Protein AF-A0A8W8KR48-F1 (afdb_monomer_lite)

Sequence (112 aa):
TRCVRQDNCNKPCYAFEQLVYIPYESKLIKPEMLTKSQVSWLKDYYKMVEKLVIPELNARNDTRAIKWLTDRTNTFFFGLKLIPLFQIRICIMFIIFIVCLYSLFLHVTSTS

Secondary structure (DSSP, 8-state):
------S---S----PPP-------GGG--GGGS-HHHHHHHHHHHHHHHHHHHHHHHHTT-HHHHHHHHHHHHHTTGGG----HHHHHHHHHHHHHHHHHHHHHHHHHH--

InterPro domains:
  IPR032416 Peptidase M24, C-terminal domain [PF16188] (13-74)
  IPR036005 Creatinase/aminopeptidase-like [G3DSA:3.90.230.10] (2-77)
  IPR050422 Xaa-Pro aminopeptidase P [PTHR43763] (9-75)

Foldseek 3Di:
DDPDPDPDDPDDDDDDDDDDQAFDALVPDDVVPDDPVRVVVSLVSLVVSCVPVVVVCVVVVVVVVNVVSVCRSPVNCPVPPPPPVVVVVVVVVVVVVVVVVVVVVVVVVVVD

Organism: Magallana gigas (NCBI:txid29159)

Structure (mmCIF, N/CA/C/O backbone):
data_AF-A0A8W8KR48-F1
#
_entry.id   AF-A0A8W8KR48-F1
#
loop_
_atom_site.group_PDB
_atom_site.id
_atom_site.type_symbol
_atom_site.label_atom_id
_atom_site.label_alt_id
_atom_site.label_comp_id
_atom_site.label_asym_id
_atom_site.label_entity_id
_atom_site.label_seq_id
_atom_site.pdbx_PDB_ins_code
_atom_site.Cartn_x
_atom_site.Cartn_y
_atom_site.Cartn_z
_atom_site.occupancy
_atom_site.B_iso_or_equiv
_atom_site.auth_seq_id
_atom_site.auth_comp_id
_atom_site.auth_asym_id
_atom_site.auth_atom_id
_atom_site.pdbx_PDB_model_num
ATOM 1 N N . THR A 1 1 ? 5.499 -10.049 -22.148 1.00 40.75 1 THR A N 1
ATOM 2 C CA . THR A 1 1 ? 5.355 -9.401 -23.470 1.00 40.75 1 THR A CA 1
ATOM 3 C C . THR A 1 1 ? 4.652 -8.071 -23.269 1.00 40.75 1 THR A C 1
ATOM 5 O O . THR A 1 1 ? 3.503 -8.080 -22.854 1.00 40.75 1 THR A O 1
ATOM 8 N N . ARG A 1 2 ? 5.347 -6.932 -23.401 1.00 43.00 2 ARG A N 1
ATOM 9 C CA . ARG A 1 2 ? 4.779 -5.589 -23.170 1.00 43.00 2 ARG A CA 1
ATOM 10 C C . ARG A 1 2 ? 4.523 -4.948 -24.533 1.00 43.00 2 ARG A C 1
ATOM 12 O O . ARG A 1 2 ? 5.479 -4.562 -25.194 1.00 43.00 2 ARG A O 1
ATOM 19 N N . CYS A 1 3 ? 3.261 -4.846 -24.947 1.00 52.69 3 CYS A N 1
ATOM 20 C CA . CYS A 1 3 ? 2.883 -3.984 -26.065 1.00 52.69 3 CYS A CA 1
ATOM 21 C C . CYS A 1 3 ? 3.022 -2.538 -25.586 1.00 52.69 3 CYS A C 1
ATOM 23 O O . CYS A 1 3 ? 2.177 -2.018 -24.860 1.00 52.69 3 CYS A O 1
ATOM 25 N N . VAL A 1 4 ? 4.156 -1.922 -25.907 1.00 57.72 4 VAL A N 1
ATOM 26 C CA . VAL A 1 4 ? 4.326 -0.476 -25.780 1.00 57.72 4 VAL A CA 1
ATOM 27 C C . VAL A 1 4 ? 3.361 0.145 -26.787 1.00 57.72 4 VAL A C 1
ATOM 29 O O . VAL A 1 4 ? 3.339 -0.291 -27.936 1.00 57.72 4 VAL A O 1
ATOM 32 N N . ARG A 1 5 ? 2.527 1.106 -26.356 1.00 55.78 5 ARG A N 1
ATOM 33 C CA . ARG A 1 5 ? 1.748 1.942 -27.282 1.00 55.78 5 ARG A CA 1
ATOM 34 C C . ARG A 1 5 ? 2.742 2.607 -28.224 1.00 55.78 5 ARG A C 1
ATOM 36 O O . ARG A 1 5 ? 3.407 3.565 -27.852 1.00 55.78 5 ARG A O 1
ATOM 43 N N . GLN A 1 6 ? 2.880 2.038 -29.400 1.00 51.56 6 GLN A N 1
ATOM 44 C CA . GLN A 1 6 ? 3.563 2.626 -30.526 1.00 51.56 6 GLN A CA 1
ATOM 45 C C . GLN A 1 6 ? 2.560 2.477 -31.658 1.00 51.56 6 GLN A C 1
ATOM 47 O O . GLN A 1 6 ? 1.981 1.399 -31.819 1.00 51.56 6 GLN A O 1
ATOM 52 N N . ASP A 1 7 ? 2.275 3.595 -32.318 1.00 54.22 7 ASP A N 1
ATOM 53 C CA . ASP A 1 7 ? 1.022 3.928 -33.009 1.00 54.22 7 ASP A CA 1
ATOM 54 C C . ASP A 1 7 ? 0.708 3.111 -34.278 1.00 54.22 7 ASP A C 1
ATOM 56 O O . ASP A 1 7 ? 0.189 3.640 -35.254 1.00 54.22 7 ASP A O 1
ATOM 60 N N . ASN A 1 8 ? 1.008 1.809 -34.302 1.00 61.41 8 ASN A N 1
ATOM 61 C CA . ASN A 1 8 ? 0.671 0.938 -35.423 1.00 61.41 8 ASN A CA 1
ATOM 62 C C . ASN A 1 8 ? 0.580 -0.557 -35.053 1.00 61.41 8 ASN A C 1
ATOM 64 O O . ASN A 1 8 ? 1.160 -1.424 -35.710 1.00 61.41 8 ASN A O 1
ATOM 68 N N . CYS A 1 9 ? -0.134 -0.896 -33.976 1.00 61.50 9 CYS A N 1
ATOM 69 C CA . CYS A 1 9 ? -0.461 -2.294 -33.680 1.00 61.50 9 CYS A CA 1
ATOM 70 C C . CYS A 1 9 ? -1.776 -2.688 -34.364 1.00 61.50 9 CYS A C 1
ATOM 72 O O . CYS A 1 9 ? -2.852 -2.498 -33.811 1.00 61.50 9 CYS A O 1
ATOM 74 N N . ASN A 1 10 ? -1.683 -3.304 -35.546 1.00 74.69 10 ASN A N 1
ATOM 75 C CA . ASN A 1 10 ? -2.831 -3.824 -36.307 1.00 74.69 10 ASN A CA 1
ATOM 76 C C . ASN A 1 10 ? -3.424 -5.130 -35.713 1.00 74.69 10 ASN A C 1
ATOM 78 O O . ASN A 1 10 ? -4.062 -5.917 -36.409 1.00 74.69 10 ASN A O 1
ATOM 82 N N . LYS A 1 11 ? -3.148 -5.412 -34.432 1.00 78.31 11 LYS A N 1
ATOM 83 C CA . LYS A 1 11 ? -3.582 -6.608 -33.697 1.00 78.31 11 LYS A CA 1
ATOM 84 C C . LYS A 1 11 ? -4.083 -6.199 -32.311 1.00 78.31 11 LYS A C 1
ATOM 86 O O . LYS A 1 11 ? -3.474 -5.316 -31.703 1.00 78.31 11 LYS A O 1
ATOM 91 N N . PRO A 1 12 ? -5.143 -6.842 -31.789 1.00 81.06 12 PRO A N 1
ATOM 92 C CA . PRO A 1 12 ? -5.641 -6.549 -30.454 1.00 81.06 12 PRO A CA 1
ATOM 93 C C . PRO A 1 12 ? -4.577 -6.874 -29.400 1.00 81.06 12 PRO A C 1
ATOM 95 O O . PRO A 1 12 ? -3.948 -7.934 -29.427 1.00 81.06 12 PRO A O 1
ATOM 98 N N . CYS A 1 13 ? -4.381 -5.945 -28.467 1.00 81.00 13 CYS A N 1
ATOM 99 C CA . CYS A 1 13 ? -3.516 -6.131 -27.309 1.00 81.00 13 CYS A CA 1
ATOM 100 C C . CYS A 1 13 ? -4.345 -6.655 -26.135 1.00 81.00 13 CYS A C 1
ATOM 102 O O . CYS A 1 13 ? -5.415 -6.124 -25.846 1.00 81.00 13 CYS A O 1
ATOM 104 N N . TYR A 1 14 ? -3.812 -7.645 -25.424 1.00 85.19 14 TYR A N 1
ATOM 105 C CA . TYR A 1 14 ? -4.423 -8.193 -24.217 1.00 85.19 14 TYR A CA 1
ATOM 106 C C . TYR A 1 14 ? -3.645 -7.750 -22.979 1.00 85.19 14 TYR A C 1
ATOM 108 O O . TYR A 1 14 ? -2.425 -7.567 -23.025 1.00 85.19 14 TYR A O 1
ATOM 116 N N . ALA A 1 15 ? -4.357 -7.595 -21.869 1.00 86.12 15 ALA A N 1
ATOM 117 C CA . ALA A 1 15 ? -3.789 -7.292 -20.565 1.00 86.12 15 ALA A CA 1
ATOM 118 C C . ALA A 1 15 ? -4.342 -8.266 -19.524 1.00 86.12 15 ALA A C 1
ATOM 120 O O . ALA A 1 15 ? -5.398 -8.865 -19.720 1.00 86.12 15 ALA A O 1
ATOM 121 N N . PHE A 1 16 ? -3.611 -8.422 -18.425 1.00 89.38 16 PHE A N 1
ATOM 122 C CA . PHE A 1 16 ? -4.085 -9.201 -17.292 1.00 89.38 16 PHE A CA 1
ATOM 123 C C . PHE A 1 16 ? -5.006 -8.350 -16.426 1.00 89.38 16 PHE A C 1
ATOM 125 O O . PHE A 1 16 ? -4.668 -7.216 -16.082 1.00 89.38 16 PHE A O 1
ATOM 132 N N . GLU A 1 17 ? -6.137 -8.934 -16.053 1.00 87.62 17 GLU A N 1
ATOM 133 C CA . GLU A 1 17 ? -6.993 -8.436 -14.987 1.00 87.62 17 GLU A CA 1
ATOM 134 C C . GLU A 1 17 ? -6.721 -9.237 -13.715 1.00 87.62 17 GLU A C 1
ATOM 136 O O . GLU A 1 17 ? -6.521 -10.454 -13.746 1.00 87.62 17 GLU A O 1
ATOM 141 N N . GLN A 1 18 ? -6.666 -8.537 -12.588 1.00 88.31 18 GLN A N 1
ATOM 142 C CA . GLN A 1 18 ? -6.381 -9.149 -11.304 1.00 88.31 18 GLN A CA 1
ATOM 143 C C . GLN A 1 18 ? -7.673 -9.591 -10.623 1.00 88.31 18 GLN A C 1
ATOM 145 O O . GLN A 1 18 ? -8.585 -8.793 -10.463 1.00 88.31 18 GLN A O 1
ATOM 150 N N . LEU A 1 19 ? -7.713 -10.847 -10.176 1.00 92.62 19 LEU A N 1
ATOM 151 C CA . LEU A 1 19 ? -8.869 -11.420 -9.475 1.00 92.62 19 LEU A CA 1
ATOM 152 C C . LEU A 1 19 ? -8.706 -11.431 -7.948 1.00 92.62 19 LEU A C 1
ATOM 154 O O . LEU A 1 19 ? -9.687 -11.511 -7.216 1.00 92.62 19 LEU A O 1
ATOM 158 N N . VAL A 1 20 ? -7.464 -11.382 -7.459 1.00 94.44 20 VAL A N 1
ATOM 159 C CA . VAL A 1 20 ? -7.142 -11.499 -6.030 1.00 94.44 20 VAL A CA 1
ATOM 160 C C . VAL A 1 20 ? -6.731 -10.141 -5.479 1.00 94.44 20 VAL A C 1
ATOM 162 O O . VAL A 1 20 ? -5.753 -9.557 -5.947 1.00 94.44 20 VAL A O 1
ATOM 165 N N . TYR A 1 21 ? -7.438 -9.677 -4.448 1.00 95.25 21 TYR A N 1
ATOM 166 C CA . TYR A 1 21 ? -7.221 -8.374 -3.818 1.00 95.25 21 TYR A CA 1
ATOM 167 C C . TYR A 1 21 ? -6.733 -8.525 -2.378 1.00 95.25 21 TYR A C 1
ATOM 169 O O . TYR A 1 21 ? -7.506 -8.470 -1.426 1.00 95.25 21 TYR A O 1
ATOM 177 N N . ILE A 1 22 ? -5.427 -8.737 -2.221 1.00 94.69 22 ILE A N 1
ATOM 178 C CA . ILE A 1 22 ? -4.752 -8.869 -0.921 1.00 94.69 22 ILE A CA 1
ATOM 179 C C . ILE A 1 22 ? -3.444 -8.065 -0.978 1.00 94.69 22 ILE A C 1
ATOM 181 O O . ILE A 1 22 ? -2.713 -8.176 -1.969 1.00 94.69 22 ILE A O 1
ATOM 185 N N . PRO A 1 23 ? -3.114 -7.242 0.033 1.00 94.50 23 PRO A N 1
ATOM 186 C CA . PRO A 1 23 ? -1.872 -6.477 0.021 1.00 94.50 23 PRO A CA 1
ATOM 187 C C . PRO A 1 23 ? -0.651 -7.404 0.084 1.00 94.50 23 PRO A C 1
ATOM 189 O O . PRO A 1 23 ? -0.683 -8.449 0.736 1.00 94.50 23 PRO A O 1
ATOM 192 N N . TYR A 1 24 ? 0.446 -7.004 -0.558 1.00 93.31 24 TYR A N 1
ATOM 193 C CA . TYR A 1 24 ? 1.719 -7.709 -0.427 1.00 93.31 24 TYR A CA 1
ATOM 194 C C . TYR A 1 24 ? 2.364 -7.401 0.931 1.00 93.31 24 TYR A C 1
ATOM 196 O O . TYR A 1 24 ? 2.147 -6.337 1.515 1.00 93.31 24 TYR A O 1
ATOM 204 N N . GLU A 1 25 ? 3.192 -8.318 1.433 1.00 91.19 25 GLU A N 1
ATOM 205 C CA . GLU A 1 25 ? 3.928 -8.107 2.682 1.00 91.19 25 GLU A CA 1
ATOM 206 C C . GLU A 1 25 ? 5.048 -7.079 2.466 1.00 91.19 25 GLU A C 1
ATOM 208 O O . GLU A 1 25 ? 6.068 -7.358 1.833 1.00 91.19 25 GLU A O 1
ATOM 213 N N . SER A 1 26 ? 4.851 -5.871 2.997 1.00 86.50 26 SER A N 1
ATOM 214 C CA . SER A 1 26 ? 5.713 -4.715 2.734 1.00 86.50 26 SER A CA 1
ATOM 215 C C . SER A 1 26 ? 7.158 -4.932 3.176 1.00 86.50 26 SER A C 1
ATOM 217 O O . SER A 1 26 ? 8.066 -4.392 2.554 1.00 86.50 26 SER A O 1
ATOM 219 N N . LYS A 1 27 ? 7.390 -5.747 4.215 1.00 86.06 27 LYS A N 1
ATOM 220 C CA . LYS A 1 27 ? 8.739 -6.057 4.720 1.00 86.06 27 LYS A CA 1
ATOM 221 C C . LYS A 1 27 ? 9.585 -6.882 3.748 1.00 86.06 27 LYS A C 1
ATOM 223 O O . LYS A 1 27 ? 10.802 -6.923 3.893 1.00 86.06 27 LYS A O 1
ATOM 228 N N . LEU A 1 28 ? 8.953 -7.547 2.782 1.00 90.12 28 LEU A N 1
ATOM 229 C CA . LEU A 1 28 ? 9.634 -8.362 1.774 1.00 90.12 28 LEU A CA 1
ATOM 230 C C . LEU A 1 28 ? 9.918 -7.586 0.484 1.00 90.12 28 LEU A C 1
ATOM 232 O O . LEU A 1 28 ? 10.593 -8.097 -0.408 1.00 90.12 28 LEU A O 1
ATOM 236 N N . ILE A 1 29 ? 9.418 -6.354 0.376 1.00 88.25 29 ILE A N 1
ATOM 237 C CA . ILE A 1 29 ? 9.632 -5.495 -0.782 1.00 88.25 29 ILE A CA 1
ATOM 238 C C . ILE A 1 29 ? 10.762 -4.527 -0.452 1.00 88.25 29 ILE A C 1
ATOM 240 O O . ILE A 1 29 ? 10.668 -3.767 0.505 1.00 88.25 29 ILE A O 1
ATOM 244 N N . LYS A 1 30 ? 11.807 -4.531 -1.279 1.00 89.25 30 LYS A N 1
ATOM 245 C CA . LYS A 1 30 ? 12.909 -3.562 -1.236 1.00 89.25 30 LYS A CA 1
ATOM 246 C C . LYS A 1 30 ? 12.591 -2.394 -2.180 1.00 89.25 30 LYS A C 1
ATOM 248 O O . LYS A 1 30 ? 12.702 -2.585 -3.396 1.00 89.25 30 LYS A O 1
ATOM 253 N N . PRO A 1 31 ? 12.135 -1.220 -1.694 1.00 84.56 31 PRO A N 1
ATOM 254 C CA . PRO A 1 31 ? 11.654 -0.139 -2.560 1.00 84.56 31 PRO A CA 1
ATOM 255 C C . PRO A 1 31 ? 12.718 0.385 -3.528 1.00 84.56 31 PRO A C 1
ATOM 257 O O . PRO A 1 31 ? 12.395 0.773 -4.647 1.00 84.56 31 PRO A O 1
ATOM 260 N N . GLU A 1 32 ? 13.985 0.340 -3.126 1.00 88.62 32 GLU A N 1
ATOM 261 C CA . GLU A 1 32 ? 15.144 0.719 -3.933 1.00 88.62 32 GLU A CA 1
ATOM 262 C C . GLU A 1 32 ? 15.334 -0.157 -5.182 1.00 88.62 32 GLU A C 1
ATOM 264 O O . GLU A 1 32 ? 15.971 0.272 -6.141 1.00 88.62 32 GLU A O 1
ATOM 269 N N . MET A 1 33 ? 14.751 -1.360 -5.204 1.00 91.56 33 MET A N 1
ATOM 270 C CA . MET A 1 33 ? 14.786 -2.263 -6.359 1.00 91.56 33 MET A CA 1
ATOM 271 C C . MET A 1 33 ? 13.633 -2.027 -7.343 1.00 91.56 33 MET A C 1
ATOM 273 O O . MET A 1 33 ? 13.575 -2.675 -8.389 1.00 91.56 33 MET A O 1
ATOM 277 N N . LEU A 1 34 ? 12.693 -1.133 -7.023 1.00 89.44 34 LEU A N 1
ATOM 278 C CA . LEU A 1 34 ? 11.519 -0.885 -7.851 1.00 89.44 34 LEU A CA 1
ATOM 279 C C . LEU A 1 34 ? 11.721 0.313 -8.773 1.00 89.44 34 LEU A C 1
ATOM 281 O O . LEU A 1 34 ? 12.147 1.396 -8.378 1.00 89.44 34 LEU A O 1
ATOM 285 N N . THR A 1 35 ? 11.314 0.148 -10.028 1.00 93.19 35 THR A N 1
ATOM 286 C CA . THR A 1 35 ? 11.189 1.276 -10.953 1.00 93.19 35 THR A CA 1
ATOM 287 C C . THR A 1 35 ? 10.027 2.183 -10.544 1.00 93.19 35 THR A C 1
ATOM 289 O O . THR A 1 35 ? 9.039 1.735 -9.958 1.00 93.19 35 THR A O 1
ATOM 292 N N . LYS A 1 36 ? 10.064 3.454 -10.968 1.00 89.31 36 LYS A N 1
ATOM 293 C CA . LYS A 1 36 ? 8.946 4.402 -10.779 1.00 89.31 36 LYS A CA 1
ATOM 294 C C . LYS A 1 36 ? 7.606 3.845 -11.281 1.00 89.31 36 LYS A C 1
ATOM 296 O O . LYS A 1 36 ? 6.576 4.058 -10.649 1.00 89.31 36 LYS A O 1
ATOM 301 N N . SER A 1 37 ? 7.630 3.099 -12.390 1.00 90.00 37 SER A N 1
ATOM 302 C CA . SER A 1 37 ? 6.431 2.469 -12.955 1.00 90.00 37 SER A CA 1
ATOM 303 C C . SER A 1 37 ? 5.847 1.386 -12.044 1.00 90.00 37 SER A C 1
ATOM 305 O O . SER A 1 37 ? 4.636 1.335 -11.860 1.00 90.00 37 SER A O 1
ATOM 307 N N . GLN A 1 38 ? 6.699 0.571 -11.415 1.00 92.00 38 GLN A N 1
ATOM 308 C CA . GLN A 1 38 ? 6.274 -0.471 -10.478 1.00 92.00 38 GLN A CA 1
ATOM 309 C C . GLN A 1 38 ? 5.777 0.128 -9.163 1.00 92.00 38 GLN A C 1
ATOM 311 O O . GLN A 1 38 ? 4.785 -0.347 -8.625 1.00 92.00 38 GLN A O 1
ATOM 316 N N . VAL A 1 39 ? 6.408 1.205 -8.684 1.00 90.81 39 VAL A N 1
ATOM 317 C CA . VAL A 1 39 ? 5.927 1.965 -7.519 1.00 90.81 39 VAL A CA 1
ATOM 318 C C . VAL A 1 39 ? 4.534 2.539 -7.780 1.00 90.81 39 VAL A C 1
ATOM 320 O O . VAL A 1 39 ? 3.648 2.401 -6.938 1.00 90.81 39 VAL A O 1
ATOM 323 N N . SER A 1 40 ? 4.318 3.153 -8.949 1.00 90.44 40 SER A N 1
ATOM 324 C CA . SER A 1 40 ? 2.999 3.674 -9.327 1.00 90.44 40 SER A CA 1
ATOM 325 C C . SER A 1 40 ? 1.967 2.555 -9.430 1.00 90.44 40 SER A C 1
ATOM 327 O O . SER A 1 40 ? 0.893 2.667 -8.852 1.00 90.44 40 SER A O 1
ATOM 329 N N . TRP A 1 41 ? 2.313 1.451 -10.095 1.00 91.12 41 TRP A N 1
ATOM 330 C CA . TRP A 1 41 ? 1.423 0.299 -10.214 1.00 91.12 41 TRP A CA 1
ATOM 331 C C . TRP A 1 41 ? 1.040 -0.275 -8.843 1.00 91.12 41 TRP A C 1
ATOM 333 O O . TRP A 1 41 ? -0.136 -0.513 -8.591 1.00 91.12 41 TRP A O 1
ATOM 343 N N . LEU A 1 42 ? 2.002 -0.426 -7.925 1.00 91.88 42 LEU A N 1
ATOM 344 C CA . LEU A 1 42 ? 1.746 -0.941 -6.577 1.00 91.88 42 LEU A CA 1
ATOM 345 C C . LEU A 1 42 ? 0.842 0.003 -5.768 1.00 91.88 42 LEU A C 1
ATOM 347 O O . LEU A 1 42 ? -0.029 -0.454 -5.030 1.00 91.88 42 LEU A O 1
ATOM 351 N N . LYS A 1 43 ? 1.005 1.322 -5.947 1.00 91.31 43 LYS A N 1
ATOM 352 C CA . LYS A 1 43 ? 0.121 2.335 -5.353 1.00 91.31 43 LYS A CA 1
ATOM 353 C C . LYS A 1 43 ? -1.319 2.169 -5.821 1.00 91.31 43 LYS A C 1
ATOM 355 O O . LYS A 1 43 ? -2.242 2.200 -5.008 1.00 91.31 43 LYS A O 1
ATOM 360 N N . ASP A 1 44 ? -1.503 2.033 -7.127 1.00 92.25 44 ASP A N 1
ATOM 361 C CA . ASP A 1 44 ? -2.827 1.913 -7.728 1.00 92.25 44 ASP A CA 1
ATOM 362 C C . ASP A 1 44 ? -3.471 0.570 -7.364 1.00 92.25 44 ASP A C 1
ATOM 364 O O . ASP A 1 44 ? -4.664 0.524 -7.060 1.00 92.25 44 ASP A O 1
ATOM 368 N N . TYR A 1 45 ? -2.666 -0.492 -7.268 1.00 93.62 45 TYR A N 1
ATOM 369 C CA . TYR A 1 45 ? -3.095 -1.788 -6.755 1.00 93.62 45 TYR A CA 1
ATOM 370 C C . TYR A 1 45 ? -3.626 -1.692 -5.318 1.00 93.62 45 TYR A C 1
ATOM 372 O O . TYR A 1 45 ? -4.752 -2.111 -5.062 1.00 93.62 45 TYR A O 1
ATOM 380 N N . TYR A 1 46 ? -2.885 -1.091 -4.381 1.00 94.56 46 TYR A N 1
ATOM 381 C CA . TYR A 1 46 ? -3.345 -0.967 -2.989 1.00 94.56 46 TYR A CA 1
ATOM 382 C C . TYR A 1 46 ? -4.612 -0.124 -2.841 1.00 94.56 46 TYR A C 1
ATOM 384 O O . TYR A 1 46 ? -5.502 -0.509 -2.087 1.00 94.56 46 TYR A O 1
ATOM 392 N N . LYS A 1 47 ? -4.763 0.951 -3.624 1.00 93.88 47 LYS A N 1
ATOM 393 C CA . LYS A 1 47 ? -6.030 1.700 -3.682 1.00 93.88 47 LYS A CA 1
ATOM 394 C C . LYS A 1 47 ? -7.193 0.835 -4.163 1.00 93.88 47 LYS A C 1
ATOM 396 O O . LYS A 1 47 ? -8.306 0.973 -3.665 1.00 93.88 47 LYS A O 1
ATOM 401 N N . MET A 1 48 ? -6.954 -0.034 -5.145 1.00 94.94 48 MET A N 1
ATOM 402 C CA . MET A 1 48 ? -7.972 -0.949 -5.658 1.00 94.94 48 MET A CA 1
ATOM 403 C C . MET A 1 48 ? -8.361 -1.994 -4.607 1.00 94.94 48 MET A C 1
ATOM 405 O O . MET A 1 48 ? -9.549 -2.227 -4.405 1.00 94.94 48 MET A O 1
ATOM 409 N N . VAL A 1 49 ? -7.379 -2.556 -3.894 1.00 96.31 49 VAL A N 1
ATOM 410 C CA . VAL A 1 49 ? -7.618 -3.477 -2.775 1.00 96.31 49 VAL A CA 1
ATOM 411 C C . VAL A 1 49 ? -8.480 -2.811 -1.704 1.00 96.31 49 VAL A C 1
ATOM 413 O O . VAL A 1 49 ? -9.504 -3.367 -1.326 1.00 96.31 49 VAL A O 1
ATOM 416 N N . GLU A 1 50 ? -8.125 -1.609 -1.248 1.00 96.00 50 GLU A N 1
ATOM 417 C CA . GLU A 1 50 ? -8.925 -0.877 -0.257 1.00 96.00 50 GLU A CA 1
ATOM 418 C C . GLU A 1 50 ? -10.347 -0.617 -0.755 1.00 96.00 50 GLU A C 1
ATOM 420 O O . GLU A 1 50 ? -11.314 -0.914 -0.055 1.00 96.00 50 GLU A O 1
ATOM 425 N N . LYS A 1 51 ? -10.481 -0.122 -1.991 1.00 96.75 51 LYS A N 1
ATOM 426 C CA . LYS A 1 51 ? -11.773 0.200 -2.602 1.00 96.75 51 LYS A CA 1
ATOM 427 C C . LYS A 1 51 ? -12.717 -1.003 -2.658 1.00 96.75 51 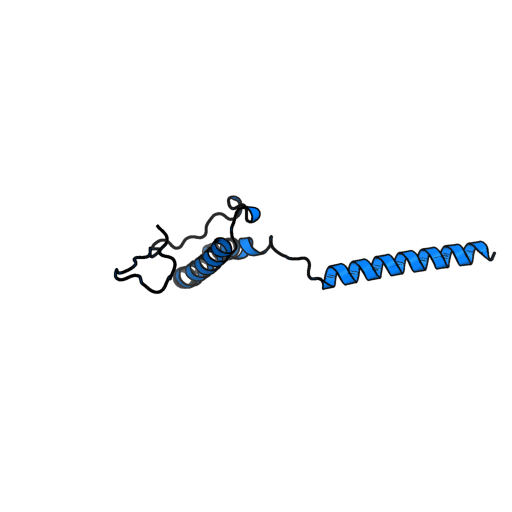LYS A C 1
ATOM 429 O O . LYS A 1 51 ? -13.918 -0.817 -2.493 1.00 96.75 51 LYS A O 1
ATOM 434 N N . LEU A 1 52 ? -12.193 -2.197 -2.931 1.00 96.69 52 LEU A N 1
ATOM 435 C CA . LEU A 1 52 ? -13.002 -3.405 -3.107 1.00 96.69 52 LEU A CA 1
ATOM 436 C C . LEU A 1 52 ? -13.207 -4.177 -1.801 1.00 96.69 52 LEU A C 1
ATOM 438 O O . LEU A 1 52 ? -14.287 -4.704 -1.572 1.00 96.69 52 LEU A O 1
ATOM 442 N N . VAL A 1 53 ? -12.197 -4.236 -0.931 1.00 97.31 53 VAL A N 1
ATOM 443 C CA . VAL A 1 53 ? -12.220 -5.105 0.256 1.00 97.31 53 VAL A CA 1
ATOM 444 C C . VAL A 1 53 ? -12.790 -4.395 1.485 1.00 97.31 53 VAL A C 1
ATOM 446 O O . VAL A 1 53 ? -13.495 -5.023 2.271 1.00 97.31 53 VAL A O 1
ATOM 449 N N . ILE A 1 54 ? -12.537 -3.093 1.674 1.00 97.06 54 ILE A N 1
ATOM 450 C CA . ILE A 1 54 ? -13.034 -2.363 2.856 1.00 97.06 54 ILE A CA 1
ATOM 451 C C . ILE A 1 54 ? -14.569 -2.394 2.961 1.00 97.06 54 ILE A C 1
ATOM 453 O O . ILE A 1 54 ? -15.056 -2.643 4.066 1.00 97.06 54 ILE A O 1
ATOM 457 N N . PRO A 1 55 ? -15.354 -2.194 1.881 1.00 98.06 55 PRO A N 1
ATOM 458 C CA . PRO A 1 55 ? -16.813 -2.301 1.955 1.00 98.06 55 PRO A CA 1
ATOM 459 C C . PRO A 1 55 ? -17.289 -3.673 2.453 1.00 98.06 55 PRO A C 1
ATOM 461 O O . PRO A 1 55 ? -18.158 -3.740 3.321 1.00 98.06 55 PRO A O 1
ATOM 464 N N . GLU A 1 56 ? -16.664 -4.754 1.981 1.00 97.69 56 GLU A N 1
ATOM 465 C CA . GLU A 1 56 ? -16.992 -6.128 2.384 1.00 97.69 56 GLU A CA 1
ATOM 466 C C . GLU A 1 56 ? -16.675 -6.396 3.861 1.00 97.69 56 GLU A C 1
ATOM 468 O O . GLU A 1 56 ? -17.415 -7.094 4.555 1.00 97.69 56 GLU A O 1
ATOM 473 N N . LEU A 1 57 ? -15.582 -5.821 4.372 1.00 97.75 57 LEU A N 1
ATOM 474 C CA . LEU A 1 57 ? -15.224 -5.926 5.787 1.00 97.75 57 LEU A CA 1
ATOM 475 C C . LEU A 1 57 ? -16.127 -5.063 6.675 1.00 97.75 57 LEU A C 1
ATOM 477 O O . LEU A 1 57 ? -16.506 -5.498 7.764 1.00 97.75 57 LEU A O 1
ATOM 481 N N . ASN A 1 58 ? -16.517 -3.876 6.203 1.00 98.06 58 ASN A N 1
ATOM 482 C CA . ASN A 1 58 ? -17.475 -3.007 6.885 1.00 98.06 58 ASN A CA 1
ATOM 483 C C . ASN A 1 58 ? -18.842 -3.681 7.019 1.00 98.06 58 ASN A C 1
ATOM 485 O O . ASN A 1 58 ? -19.433 -3.638 8.095 1.00 98.06 58 ASN A O 1
ATOM 489 N N . ALA A 1 59 ? -19.311 -4.368 5.972 1.00 98.19 59 ALA A N 1
ATOM 490 C CA . ALA A 1 59 ? -20.562 -5.128 6.009 1.00 98.19 59 ALA A CA 1
ATOM 491 C C . ALA A 1 59 ? -20.567 -6.219 7.100 1.00 98.19 59 ALA A C 1
ATOM 493 O O . ALA A 1 59 ? -21.624 -6.597 7.597 1.00 98.19 59 ALA A O 1
ATOM 494 N N . ARG A 1 60 ? -19.383 -6.700 7.501 1.00 97.69 60 ARG A N 1
ATOM 495 C CA . ARG A 1 60 ? -19.183 -7.701 8.563 1.00 97.69 60 ARG A CA 1
ATOM 496 C C . ARG A 1 60 ? -18.778 -7.094 9.907 1.00 97.69 60 ARG A C 1
ATOM 498 O O . ARG A 1 60 ? -18.583 -7.835 10.866 1.00 97.69 60 ARG A O 1
ATOM 505 N N . ASN A 1 61 ? -18.624 -5.772 9.975 1.00 97.62 61 ASN A N 1
ATOM 506 C CA . ASN A 1 61 ? -18.103 -5.044 11.130 1.00 97.62 61 ASN A CA 1
ATOM 507 C C . ASN A 1 61 ? -16.728 -5.560 11.626 1.00 97.62 61 ASN A C 1
ATOM 509 O O . ASN A 1 61 ? -16.430 -5.517 12.822 1.00 97.62 61 ASN A O 1
ATOM 513 N N . ASP A 1 62 ? -15.870 -6.059 10.722 1.00 98.19 62 ASP A N 1
ATOM 514 C CA . ASP A 1 62 ? -14.535 -6.572 11.080 1.00 98.19 62 ASP A CA 1
ATOM 515 C C . ASP A 1 62 ? -13.494 -5.442 11.107 1.00 98.19 62 ASP A C 1
ATOM 517 O O . ASP A 1 62 ? -12.639 -5.288 10.229 1.00 98.19 62 ASP A O 1
ATOM 521 N N . THR A 1 63 ? -13.567 -4.626 12.157 1.00 97.25 63 THR A N 1
ATOM 522 C CA . THR A 1 63 ? -12.665 -3.485 12.381 1.00 97.25 63 THR A CA 1
ATOM 523 C C . THR A 1 63 ? -11.197 -3.896 12.511 1.00 97.25 63 THR A C 1
ATOM 525 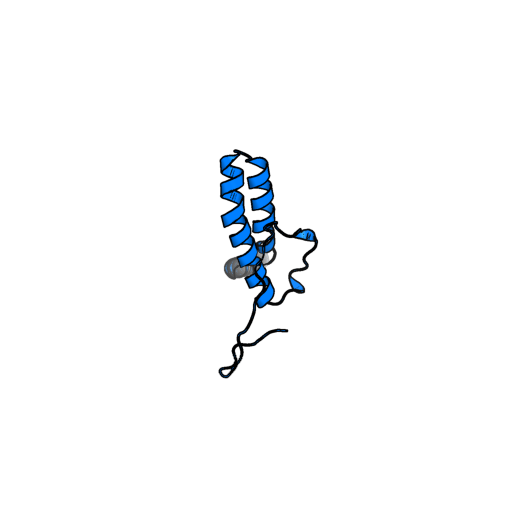O O . THR A 1 63 ? -10.301 -3.142 12.121 1.00 97.25 63 THR A O 1
ATOM 528 N N . ARG A 1 64 ? -10.924 -5.112 13.000 1.00 98.06 64 ARG A N 1
ATOM 529 C CA . ARG A 1 64 ? -9.568 -5.667 13.093 1.00 98.06 64 ARG A CA 1
ATOM 530 C C . ARG A 1 64 ? -8.988 -5.913 11.704 1.00 98.06 64 ARG A C 1
ATOM 532 O O . ARG A 1 64 ? -7.847 -5.524 11.459 1.00 98.06 64 ARG A O 1
ATOM 539 N N . ALA A 1 65 ? -9.750 -6.540 10.809 1.00 97.12 65 ALA A N 1
ATOM 540 C CA . ALA A 1 65 ? -9.313 -6.785 9.438 1.00 97.12 65 ALA A CA 1
ATOM 541 C C . ALA A 1 65 ? -9.125 -5.473 8.662 1.00 97.12 65 ALA A C 1
ATOM 543 O O . ALA A 1 65 ? -8.135 -5.327 7.949 1.00 97.12 65 ALA A O 1
ATOM 544 N N . ILE A 1 66 ? -10.011 -4.491 8.86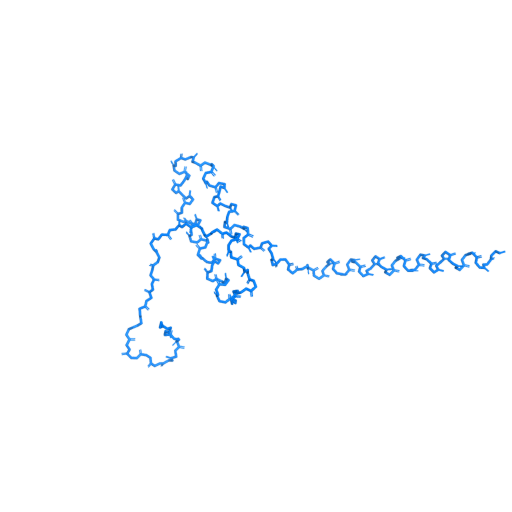0 1.00 97.19 66 ILE A N 1
ATOM 545 C CA . ILE A 1 66 ? -9.884 -3.160 8.244 1.00 97.19 66 ILE A CA 1
ATOM 546 C C . ILE A 1 66 ? -8.593 -2.479 8.693 1.00 97.19 66 ILE A C 1
ATOM 548 O O . ILE A 1 66 ? -7.835 -1.982 7.857 1.00 97.19 66 ILE A O 1
ATOM 552 N N . LYS A 1 67 ? -8.306 -2.497 10.001 1.00 96.06 67 LYS A N 1
ATOM 553 C CA . LYS A 1 67 ? -7.065 -1.938 10.544 1.00 96.06 67 LYS A CA 1
ATOM 554 C C . LYS A 1 67 ? -5.842 -2.650 9.964 1.00 96.06 67 LYS A C 1
ATOM 556 O O . LYS A 1 67 ? -4.944 -1.997 9.448 1.00 96.06 67 LYS A O 1
ATOM 561 N N . TRP A 1 68 ? -5.848 -3.984 9.970 1.00 94.81 68 TRP A N 1
ATOM 562 C CA . TRP A 1 68 ? -4.767 -4.800 9.412 1.00 94.81 68 TRP A CA 1
ATOM 563 C C . TRP A 1 68 ? -4.497 -4.501 7.930 1.00 94.81 68 TRP A C 1
ATOM 565 O O . TRP A 1 68 ? -3.335 -4.436 7.519 1.00 94.81 68 TRP A O 1
ATOM 575 N N . LEU A 1 69 ? -5.559 -4.313 7.140 1.00 95.12 69 LEU A N 1
ATOM 576 C CA . LEU A 1 69 ? -5.473 -3.994 5.717 1.00 95.12 69 LEU A CA 1
ATOM 577 C C . LEU A 1 69 ? -4.857 -2.606 5.517 1.00 95.12 69 LEU A C 1
ATOM 579 O O . LEU A 1 69 ? -3.855 -2.477 4.817 1.00 95.12 69 LEU A O 1
ATOM 583 N N . THR A 1 70 ? -5.422 -1.611 6.203 1.00 93.25 70 THR A N 1
ATOM 584 C CA . THR A 1 70 ? -5.014 -0.199 6.155 1.00 93.25 70 THR A CA 1
ATOM 585 C C . THR A 1 70 ? -3.555 -0.013 6.569 1.00 93.25 70 THR A C 1
ATOM 587 O O . THR A 1 70 ? -2.816 0.754 5.951 1.00 93.25 70 THR A O 1
ATOM 590 N N . ASP A 1 71 ? -3.101 -0.733 7.596 1.00 92.06 71 ASP A N 1
ATOM 591 C CA . ASP A 1 71 ? -1.712 -0.664 8.048 1.00 92.06 71 ASP A CA 1
ATOM 592 C C . ASP A 1 71 ? -0.753 -1.140 6.938 1.00 92.06 71 ASP A C 1
ATOM 594 O O . ASP A 1 71 ? 0.283 -0.520 6.689 1.00 92.06 71 ASP A O 1
ATOM 598 N N . ARG A 1 72 ? -1.104 -2.204 6.205 1.00 91.50 72 ARG A N 1
ATOM 599 C CA . ARG A 1 72 ? -0.252 -2.784 5.150 1.00 91.50 72 ARG A CA 1
ATOM 600 C C . ARG A 1 72 ? -0.229 -1.975 3.861 1.00 91.50 72 ARG A C 1
ATOM 602 O O . ARG A 1 72 ? 0.820 -1.880 3.224 1.00 91.50 72 ARG A O 1
ATOM 609 N N . THR A 1 73 ? -1.350 -1.380 3.483 1.00 91.88 73 THR A N 1
ATOM 610 C CA . THR A 1 73 ? -1.452 -0.559 2.272 1.00 91.88 73 THR A CA 1
ATOM 611 C C . THR A 1 73 ? -0.801 0.817 2.450 1.00 91.88 73 THR A C 1
ATOM 613 O O . THR A 1 73 ? -0.209 1.338 1.502 1.00 91.88 73 THR A O 1
ATOM 616 N N . ASN A 1 74 ? -0.798 1.371 3.670 1.00 83.50 74 ASN A N 1
ATOM 617 C CA . ASN A 1 74 ? -0.157 2.658 3.968 1.00 83.50 74 ASN A CA 1
ATOM 618 C C . ASN A 1 74 ? 1.361 2.573 4.190 1.00 83.50 74 ASN A C 1
ATOM 620 O O . ASN A 1 74 ? 2.090 3.509 3.846 1.00 83.50 74 ASN A O 1
ATOM 624 N N . THR A 1 75 ? 1.861 1.460 4.742 1.00 65.88 75 THR A N 1
ATOM 625 C CA . THR A 1 75 ? 3.266 1.332 5.187 1.00 65.88 75 THR A CA 1
ATOM 626 C C . THR A 1 75 ? 4.286 1.518 4.057 1.00 65.88 75 THR A C 1
ATOM 628 O O . THR A 1 75 ? 5.388 2.012 4.298 1.00 65.88 75 THR A O 1
ATOM 631 N N . PHE A 1 76 ? 3.933 1.208 2.807 1.00 60.66 76 PHE A N 1
ATOM 632 C CA . PHE A 1 76 ? 4.870 1.301 1.683 1.00 60.66 76 PHE A CA 1
ATOM 633 C C . PHE A 1 76 ? 5.376 2.734 1.406 1.00 60.66 76 PHE A C 1
ATOM 635 O O . PHE A 1 76 ? 6.482 2.914 0.902 1.00 60.66 76 PHE A O 1
ATOM 642 N N . PHE A 1 77 ? 4.622 3.775 1.774 1.00 56.81 77 PHE A N 1
ATOM 643 C CA . PHE A 1 77 ? 4.971 5.158 1.419 1.00 56.81 77 PHE A CA 1
ATOM 644 C C . PHE A 1 77 ? 5.821 5.899 2.455 1.00 56.81 77 PHE A C 1
ATOM 646 O O . PHE A 1 77 ? 6.324 6.984 2.159 1.00 56.81 77 PHE A O 1
ATOM 653 N N . PHE A 1 78 ? 6.036 5.337 3.648 1.00 52.16 78 PHE A N 1
ATOM 654 C CA . PHE A 1 78 ? 6.774 6.042 4.703 1.00 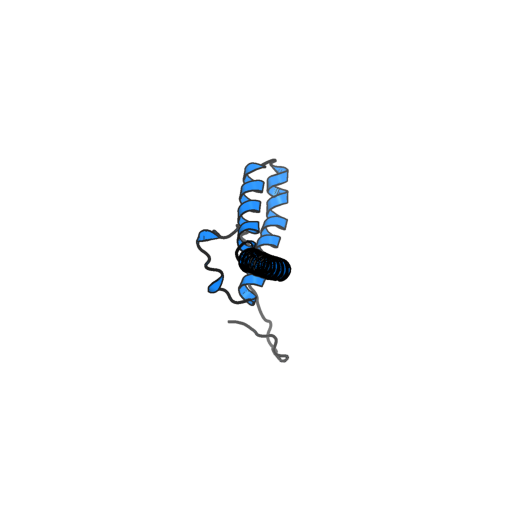52.16 78 PHE A CA 1
ATOM 655 C C . PHE A 1 78 ? 8.301 6.047 4.504 1.00 52.16 78 PHE A C 1
ATOM 657 O O . PHE A 1 78 ? 8.972 6.934 5.028 1.00 52.16 78 PHE A O 1
ATOM 664 N N . GLY A 1 79 ? 8.846 5.132 3.690 1.00 47.88 79 GLY A N 1
ATOM 665 C CA . GLY A 1 79 ? 10.282 5.055 3.364 1.00 47.88 79 GLY A CA 1
ATOM 666 C C . GLY A 1 79 ? 10.772 6.053 2.304 1.00 47.88 79 GLY A C 1
ATOM 667 O O . GLY A 1 79 ? 11.969 6.157 2.068 1.00 47.88 79 GLY A O 1
ATOM 668 N N . LEU A 1 80 ? 9.863 6.809 1.677 1.00 46.75 80 LEU A N 1
ATOM 669 C CA . LEU A 1 80 ? 10.157 7.826 0.657 1.00 46.75 80 LEU A CA 1
ATOM 670 C C . LEU A 1 80 ? 9.780 9.237 1.132 1.00 46.75 80 LEU A C 1
ATOM 672 O O . LEU A 1 80 ? 9.426 10.101 0.327 1.00 46.75 80 LEU A O 1
ATOM 676 N N . LYS A 1 81 ? 9.883 9.519 2.438 1.00 46.38 81 LYS A N 1
ATOM 677 C CA . LYS A 1 81 ? 10.009 10.913 2.871 1.00 46.38 81 LYS A CA 1
ATOM 678 C C . LYS A 1 81 ? 11.369 11.422 2.396 1.00 46.38 81 LYS A C 1
ATOM 680 O O . LYS A 1 81 ? 12.356 11.360 3.120 1.00 46.38 81 LYS A O 1
ATOM 685 N N . LEU A 1 82 ? 11.396 11.969 1.178 1.00 51.69 82 LEU A N 1
ATOM 686 C CA . LEU A 1 82 ? 12.234 13.129 0.890 1.00 51.69 82 LEU A CA 1
ATOM 687 C C . LEU A 1 82 ? 12.089 14.042 2.104 1.00 51.69 82 LEU A C 1
ATOM 689 O O . LEU A 1 82 ? 10.985 14.515 2.383 1.00 51.69 82 LEU A O 1
ATOM 693 N N . ILE A 1 83 ? 13.163 14.200 2.876 1.00 58.53 83 ILE A N 1
ATOM 694 C CA . ILE A 1 83 ? 13.201 15.181 3.956 1.00 58.53 83 ILE A CA 1
ATOM 695 C C . ILE A 1 83 ? 12.735 16.486 3.305 1.00 58.53 83 ILE A C 1
ATOM 697 O O . ILE A 1 83 ? 13.362 16.916 2.331 1.00 58.53 83 ILE A O 1
ATOM 701 N N . PRO A 1 84 ? 11.600 17.073 3.727 1.00 57.50 84 PRO A N 1
ATOM 702 C CA . PRO A 1 84 ? 11.111 18.273 3.072 1.00 57.50 84 PRO A CA 1
ATOM 703 C C . PRO A 1 84 ? 12.229 19.312 3.163 1.00 57.50 84 PRO A C 1
ATOM 705 O O . PRO A 1 84 ? 12.816 19.466 4.233 1.00 57.50 84 PRO A O 1
ATOM 708 N N . LEU A 1 85 ? 12.538 20.019 2.068 1.00 60.00 85 LEU A N 1
ATOM 709 C CA . LEU A 1 85 ? 13.601 21.044 2.026 1.00 60.00 85 LEU A CA 1
ATOM 710 C C . LEU A 1 85 ? 13.506 22.038 3.200 1.00 60.00 85 LEU A C 1
ATOM 712 O O . LEU A 1 85 ? 14.502 22.608 3.635 1.00 60.00 85 LEU A O 1
ATOM 716 N N . PHE A 1 86 ? 12.302 22.193 3.753 1.00 58.53 86 PHE A N 1
ATOM 717 C CA . PHE A 1 86 ? 12.017 22.906 4.989 1.00 58.53 86 PHE A CA 1
ATOM 718 C C . PHE A 1 86 ? 12.853 22.448 6.201 1.00 58.53 86 PHE A C 1
ATOM 720 O O . PHE A 1 86 ? 13.414 23.286 6.897 1.00 58.53 86 PHE A O 1
ATOM 727 N N . GLN A 1 87 ? 13.000 21.141 6.430 1.00 65.12 87 GLN A N 1
ATOM 728 C CA . GLN A 1 87 ? 13.796 20.596 7.538 1.00 65.12 87 GLN A CA 1
ATOM 729 C C . GLN A 1 87 ? 15.296 20.875 7.350 1.00 65.12 87 GLN A C 1
ATOM 731 O O . GLN A 1 87 ? 15.976 21.242 8.302 1.00 65.12 87 GLN A O 1
ATOM 736 N N . ILE A 1 88 ? 15.798 20.822 6.111 1.00 76.06 88 ILE A N 1
ATOM 737 C CA . ILE A 1 88 ? 17.194 21.174 5.798 1.00 76.06 88 ILE A CA 1
ATOM 738 C C . ILE A 1 88 ? 17.447 22.665 6.067 1.00 76.06 88 ILE A C 1
ATOM 740 O O . ILE A 1 88 ? 18.454 23.019 6.677 1.00 76.06 88 ILE A O 1
ATOM 744 N N . ARG A 1 89 ? 16.513 23.549 5.678 1.00 78.31 89 ARG A N 1
ATOM 745 C CA . ARG A 1 89 ? 16.613 24.992 5.966 1.00 78.31 89 ARG A CA 1
ATOM 746 C C . ARG A 1 89 ? 16.635 25.284 7.467 1.00 78.31 89 ARG A C 1
ATOM 748 O O . ARG A 1 89 ? 17.418 26.129 7.887 1.00 78.31 89 ARG A O 1
ATOM 755 N N . ILE A 1 90 ? 15.828 24.582 8.264 1.00 82.44 90 ILE A N 1
ATOM 756 C CA . ILE A 1 90 ? 15.830 24.726 9.729 1.00 82.44 90 ILE A CA 1
ATOM 757 C C . ILE A 1 90 ? 17.189 24.312 10.305 1.00 82.44 90 ILE A C 1
ATOM 759 O O . ILE A 1 90 ? 17.772 25.076 11.070 1.00 82.44 90 ILE A O 1
ATOM 763 N N . CYS A 1 91 ? 17.737 23.162 9.897 1.00 83.81 91 CYS A N 1
ATOM 764 C CA . CYS A 1 91 ? 19.048 22.711 10.369 1.00 83.81 91 CYS A CA 1
ATOM 765 C C . CYS A 1 91 ? 20.169 23.707 10.033 1.00 83.81 91 CYS A C 1
ATOM 767 O O . CYS A 1 91 ? 20.984 24.014 10.898 1.00 83.81 91 CYS A O 1
ATOM 769 N N . ILE A 1 92 ? 20.187 24.257 8.814 1.00 88.25 92 ILE A N 1
ATOM 770 C CA . ILE A 1 92 ? 21.195 25.249 8.405 1.00 88.25 92 ILE A CA 1
ATOM 771 C C . ILE A 1 92 ? 21.089 26.523 9.257 1.00 88.25 92 ILE A C 1
ATOM 773 O O . ILE A 1 92 ? 22.108 27.035 9.715 1.00 88.25 92 ILE A O 1
ATOM 777 N N . MET A 1 93 ? 19.873 27.012 9.521 1.00 86.88 93 MET A N 1
ATOM 778 C CA . MET A 1 93 ? 19.672 28.197 10.366 1.00 86.88 93 MET A CA 1
ATOM 779 C C . MET A 1 93 ? 20.114 27.960 11.816 1.00 86.88 93 MET A C 1
ATOM 781 O O . MET A 1 93 ? 20.756 28.829 12.401 1.00 86.88 93 MET A O 1
ATOM 785 N N . PHE A 1 94 ? 19.842 26.777 12.377 1.00 90.25 94 PHE A N 1
ATOM 786 C CA . PHE A 1 94 ? 20.304 26.404 13.719 1.00 90.25 94 PHE A CA 1
ATOM 787 C C . PHE A 1 94 ? 21.832 26.324 13.815 1.00 90.25 94 PHE A C 1
ATOM 789 O O . PHE A 1 94 ? 22.406 26.822 14.780 1.00 90.25 94 PHE A O 1
ATOM 796 N N . ILE A 1 95 ? 22.499 25.747 12.810 1.00 91.19 95 ILE A N 1
ATOM 797 C CA . ILE A 1 95 ? 23.967 25.670 12.771 1.00 91.19 95 ILE A CA 1
ATOM 798 C C . ILE A 1 95 ? 24.575 27.076 12.712 1.00 91.19 95 ILE A C 1
ATOM 800 O O . ILE A 1 95 ? 25.485 27.375 13.482 1.00 91.19 95 ILE A O 1
ATOM 804 N N . ILE A 1 96 ? 24.046 27.959 11.857 1.00 92.69 96 ILE A N 1
ATOM 805 C CA . ILE A 1 96 ? 24.514 29.350 11.755 1.00 92.69 96 ILE A CA 1
ATOM 806 C C . ILE A 1 96 ? 24.332 30.085 13.089 1.00 92.69 96 ILE A C 1
ATOM 808 O O . ILE A 1 96 ? 25.254 30.755 13.544 1.00 92.69 96 ILE A O 1
ATOM 812 N N . PHE A 1 97 ? 23.183 29.920 13.749 1.00 92.38 97 PHE A N 1
ATOM 813 C CA . PHE A 1 97 ? 22.915 30.550 15.042 1.00 92.38 97 PHE A CA 1
ATOM 814 C C . PHE A 1 97 ? 23.900 30.101 16.130 1.00 92.38 97 PHE A C 1
ATOM 816 O O . PHE A 1 97 ? 24.431 30.935 16.861 1.00 92.38 97 PHE A O 1
ATOM 823 N N . ILE A 1 98 ? 24.192 28.799 16.202 1.00 93.75 98 ILE A N 1
ATOM 824 C CA . ILE A 1 98 ? 25.169 28.249 17.147 1.00 93.75 98 ILE A CA 1
ATOM 825 C C . ILE A 1 98 ? 26.563 28.827 16.875 1.00 93.75 98 ILE A C 1
ATOM 827 O O . ILE A 1 98 ? 27.212 29.299 17.805 1.00 93.75 98 ILE A O 1
ATOM 831 N N . VAL A 1 99 ? 27.006 28.854 15.614 1.00 93.69 99 VAL A N 1
ATOM 832 C CA . VAL A 1 99 ? 28.306 29.437 15.243 1.00 93.69 99 VAL A CA 1
ATOM 833 C C . VAL A 1 99 ? 28.373 30.916 15.631 1.00 93.69 99 VAL A C 1
ATOM 835 O O . VAL A 1 99 ? 29.343 31.328 16.260 1.00 93.69 99 VAL A O 1
ATOM 838 N N . CYS A 1 100 ? 27.327 31.698 15.348 1.00 90.50 100 CYS A N 1
ATOM 839 C CA . CYS A 1 100 ? 27.261 33.105 15.744 1.00 90.50 100 CYS A CA 1
ATOM 840 C C . CYS A 1 100 ? 27.337 33.293 17.265 1.00 90.50 100 CYS A C 1
ATOM 842 O O . CYS A 1 100 ? 28.060 34.174 17.726 1.00 90.50 100 CYS A O 1
ATOM 844 N N . LEU A 1 101 ? 26.634 32.468 18.047 1.00 90.75 101 LEU A N 1
ATOM 845 C CA . LEU A 1 101 ? 26.700 32.520 19.509 1.00 90.75 101 LEU A CA 1
ATOM 846 C C . LEU A 1 101 ? 28.102 32.200 20.032 1.00 90.75 101 LEU A C 1
ATOM 848 O O . LEU A 1 101 ? 28.595 32.910 20.905 1.00 90.75 101 LEU A O 1
ATOM 852 N N . TYR A 1 102 ? 28.763 31.179 19.482 1.00 90.81 102 TYR A N 1
ATOM 853 C CA . TYR A 1 102 ? 30.142 30.852 19.849 1.00 90.81 102 TYR A CA 1
ATOM 854 C C . TYR A 1 102 ? 31.117 31.977 19.492 1.00 90.81 102 TYR A C 1
ATOM 856 O O . TYR A 1 102 ? 31.972 32.322 20.306 1.00 90.81 102 TYR A O 1
ATOM 864 N N . SER A 1 103 ? 30.982 32.591 18.314 1.00 87.81 103 SER A N 1
ATOM 865 C CA . SER A 1 103 ? 31.809 33.737 17.922 1.00 87.81 103 SER A CA 1
ATOM 866 C C . SER A 1 103 ? 31.591 34.949 18.833 1.00 87.81 103 SER A C 1
ATOM 868 O O . SER A 1 103 ? 32.559 35.606 19.208 1.00 87.81 103 SER A O 1
ATOM 870 N N . LEU A 1 104 ? 30.343 35.224 19.230 1.00 85.62 104 LEU A N 1
ATOM 871 C CA . LEU A 1 104 ? 30.022 36.307 20.161 1.00 85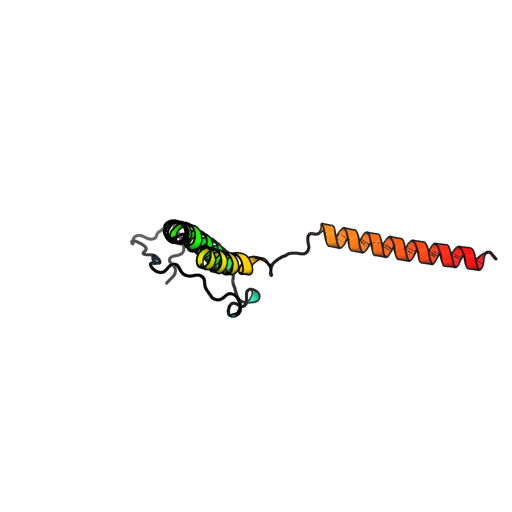.62 104 LEU A CA 1
ATOM 872 C C . LEU A 1 104 ? 30.609 36.034 21.553 1.00 85.62 104 LEU A C 1
ATOM 874 O O . LEU A 1 104 ? 31.204 36.921 22.157 1.00 85.62 104 LEU A O 1
ATOM 878 N N . PHE A 1 105 ? 30.486 34.796 22.036 1.00 86.62 105 PHE A N 1
ATOM 879 C CA . PHE A 1 105 ? 31.041 34.370 23.318 1.00 86.62 105 PHE A CA 1
ATOM 880 C C . PHE A 1 105 ? 32.568 34.521 23.352 1.00 86.62 105 PHE A C 1
ATOM 882 O O . PHE A 1 105 ? 33.098 35.127 24.280 1.00 86.62 105 PHE A O 1
ATOM 889 N N . LEU A 1 106 ? 33.266 34.061 22.306 1.00 83.00 106 LEU A N 1
ATOM 890 C CA . LEU A 1 106 ? 34.720 34.219 22.184 1.00 83.00 106 LEU A CA 1
ATOM 891 C C . LEU A 1 106 ? 35.143 35.693 22.154 1.00 83.00 106 LEU A C 1
ATOM 893 O O . LEU A 1 106 ? 36.114 36.067 22.815 1.00 83.00 106 LEU A O 1
ATOM 897 N N . HIS A 1 107 ? 34.403 36.542 21.435 1.00 79.19 107 HIS A N 1
ATOM 898 C CA . HIS A 1 107 ? 34.699 37.972 21.381 1.00 79.19 107 HIS A CA 1
ATOM 899 C C . HIS A 1 107 ? 34.542 38.640 22.756 1.00 79.19 107 HIS A C 1
ATOM 901 O O . HIS A 1 107 ? 35.406 39.425 23.140 1.00 79.19 107 HIS A O 1
ATOM 907 N N . VAL A 1 108 ? 33.492 38.311 23.516 1.00 83.50 108 VAL A N 1
ATOM 908 C CA . VAL A 1 108 ? 33.272 38.856 24.869 1.00 83.50 108 VAL A CA 1
ATOM 909 C C . VAL A 1 108 ? 34.401 38.446 25.819 1.00 83.50 108 VAL A C 1
ATOM 911 O O . VAL A 1 108 ? 34.904 39.285 26.564 1.00 83.50 108 VAL A O 1
ATOM 914 N N . THR A 1 109 ? 34.859 37.191 25.750 1.00 74.00 109 THR A N 1
ATOM 915 C CA . THR A 1 109 ? 35.960 36.695 26.596 1.00 74.00 109 THR A CA 1
ATOM 916 C C . THR A 1 109 ? 37.337 37.254 26.236 1.00 74.00 109 THR A C 1
ATOM 918 O O . THR A 1 109 ? 38.230 37.206 27.068 1.00 74.00 109 THR A O 1
A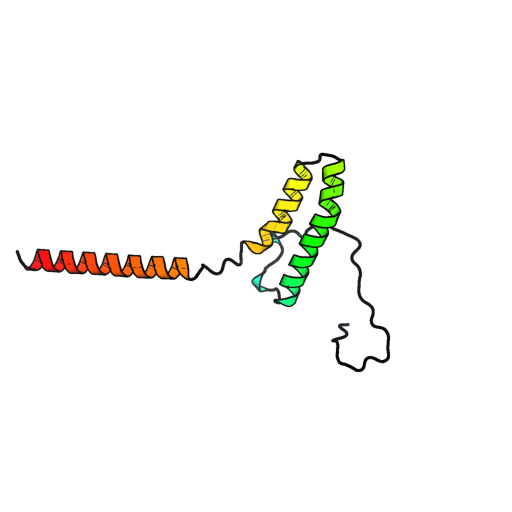TOM 921 N N . SER A 1 110 ? 37.526 37.782 25.020 1.00 70.50 110 SER A N 1
ATOM 922 C CA . SER A 1 110 ? 38.792 38.397 24.587 1.00 70.50 110 SER A CA 1
ATOM 923 C C . SER A 1 110 ? 38.899 39.884 24.946 1.00 70.50 110 SER A C 1
ATOM 925 O O . SER A 1 110 ? 39.974 40.463 24.799 1.00 70.50 110 SER A O 1
ATOM 927 N N . THR A 1 111 ? 37.791 40.521 25.334 1.00 62.06 111 THR A N 1
ATOM 928 C CA . THR A 1 111 ? 37.721 41.955 25.672 1.00 62.06 111 THR A CA 1
ATOM 929 C C . THR A 1 111 ? 37.689 42.234 27.180 1.00 62.06 111 THR A C 1
ATOM 931 O O . THR A 1 111 ? 37.497 43.381 27.576 1.00 62.06 111 THR A O 1
ATOM 934 N N . SER A 1 112 ? 37.852 41.202 28.015 1.00 52.91 112 SER A N 1
ATOM 935 C CA . SER A 1 112 ? 38.148 41.300 29.456 1.00 52.91 112 SER A CA 1
ATOM 936 C C . SER A 1 112 ? 39.594 40.900 29.707 1.00 52.91 112 SER A C 1
ATOM 938 O O . SER A 1 112 ? 40.196 41.493 30.624 1.00 52.91 112 SER A O 1
#

Radius of gyration: 25.74 Å; chains: 1; bounding box: 59×54×66 Å

pLDDT: mean 82.82, std 15.79, range [40.75, 98.19]